Protein AF-A0A2H5ZU63-F1 (afdb_monomer_lite)

Radius of gyration: 15.09 Å; chains: 1; bounding box: 43×30×34 Å

Sequence (81 aa):
MSTDVEAGASLAAAYAPVREDLEQLQDLLRRELSADDPFLMELVSHVLQTRGKMVRPALAFLCAQVAGRAGPERHLVAAAV

pLDDT: mean 78.77, std 9.31, range [49.59, 89.88]

Secondary structure (DSSP, 8-state):
--HHHHHHHHHHHHHGGGHHHHHHHHHHHHHHT--SSHHHHHHHHHHHHS----HHHHHHHHHHHHTT--STHHHHHHHT-

Foldseek 3Di:
DVVVVVVVVVVVVLLVVCVVLVVVLLVVLCVVQDDPDPVSVVVSVVVSVPDDPLPQLSVLVVVCVVVVNPDPVSSVVSNVD

Structure (mmCIF, N/CA/C/O backbone):
data_AF-A0A2H5ZU63-F1
#
_entry.id   AF-A0A2H5ZU63-F1
#
loop_
_atom_site.group_PDB
_atom_site.id
_atom_site.type_symbol
_atom_site.label_atom_id
_atom_site.label_alt_id
_atom_site.label_comp_id
_atom_site.label_asym_id
_atom_site.label_entity_id
_atom_site.label_seq_id
_atom_site.pdbx_PDB_ins_code
_atom_site.Cartn_x
_atom_site.Cartn_y
_atom_site.Cartn_z
_atom_site.occupancy
_atom_site.B_iso_or_equiv
_atom_site.auth_seq_id
_atom_site.auth_comp_id
_atom_site.auth_asym_id
_atom_site.auth_atom_id
_atom_site.pdbx_PDB_model_num
ATOM 1 N N . MET A 1 1 ? 23.410 18.725 3.856 1.00 49.59 1 MET A N 1
ATOM 2 C CA . MET A 1 1 ? 22.085 19.254 3.465 1.00 49.59 1 MET A CA 1
ATOM 3 C C . MET A 1 1 ? 21.735 19.003 1.991 1.00 49.59 1 MET A C 1
ATOM 5 O O . MET A 1 1 ? 20.554 19.025 1.689 1.00 49.59 1 MET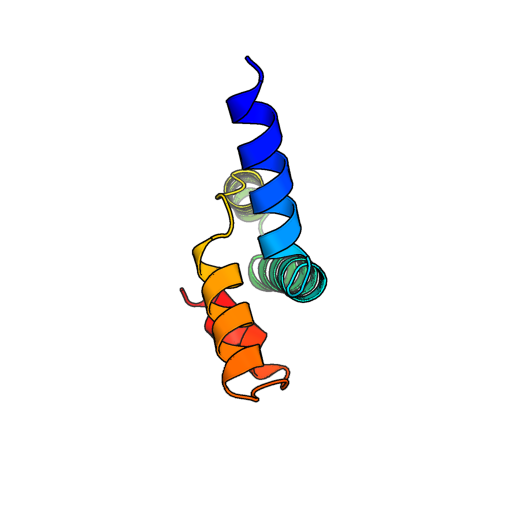 A O 1
ATOM 9 N N . SER A 1 2 ? 22.691 18.713 1.089 1.00 53.47 2 SER A N 1
ATOM 10 C CA . SER A 1 2 ? 22.382 18.390 -0.325 1.00 53.47 2 SER A CA 1
ATOM 11 C C . SER A 1 2 ? 22.038 16.916 -0.605 1.00 53.47 2 SER A C 1
ATOM 13 O O . SER A 1 2 ? 21.266 16.647 -1.514 1.00 53.47 2 SER A O 1
ATOM 15 N N . THR A 1 3 ? 22.546 15.961 0.179 1.00 57.75 3 THR A N 1
ATOM 16 C CA . THR A 1 3 ? 22.354 14.514 -0.054 1.00 57.75 3 THR A CA 1
ATOM 17 C C . THR A 1 3 ? 20.979 13.972 0.362 1.00 57.75 3 THR A C 1
ATOM 19 O O . THR A 1 3 ? 20.475 13.045 -0.266 1.00 57.75 3 THR A O 1
ATOM 22 N N . ASP A 1 4 ? 20.330 14.554 1.376 1.00 60.28 4 ASP A N 1
ATOM 23 C CA . ASP A 1 4 ? 19.005 14.099 1.840 1.00 60.28 4 ASP A CA 1
ATOM 24 C C . ASP A 1 4 ? 17.880 14.398 0.836 1.00 60.28 4 ASP A C 1
ATOM 26 O O . ASP A 1 4 ? 16.941 13.613 0.686 1.00 60.28 4 ASP A O 1
ATOM 30 N N . VAL A 1 5 ? 17.985 15.514 0.108 1.00 62.44 5 VAL A N 1
ATOM 31 C CA . VAL A 1 5 ? 16.991 15.918 -0.901 1.00 62.44 5 VAL A CA 1
ATOM 32 C C . VAL A 1 5 ? 17.066 15.007 -2.134 1.00 62.44 5 VAL A C 1
ATOM 34 O O . VAL A 1 5 ? 16.033 14.605 -2.670 1.00 62.44 5 VAL A O 1
ATOM 37 N N . GLU A 1 6 ? 18.275 14.609 -2.539 1.00 63.22 6 GLU A N 1
ATOM 38 C CA . GLU A 1 6 ? 18.509 13.657 -3.634 1.00 63.22 6 GLU A CA 1
ATOM 39 C C . GLU A 1 6 ? 17.980 12.255 -3.314 1.00 63.22 6 GLU A C 1
ATOM 41 O O . GLU A 1 6 ? 17.317 11.634 -4.147 1.00 63.22 6 GLU A O 1
ATOM 46 N N . ALA A 1 7 ? 18.214 11.766 -2.092 1.00 62.50 7 ALA A N 1
ATOM 47 C CA . ALA A 1 7 ? 17.704 10.470 -1.653 1.00 62.50 7 ALA A CA 1
ATOM 48 C C . ALA A 1 7 ? 16.165 10.435 -1.641 1.00 62.50 7 ALA A C 1
ATOM 50 O O . ALA A 1 7 ? 15.563 9.453 -2.079 1.00 62.50 7 ALA A O 1
ATOM 51 N N . GLY A 1 8 ? 15.522 11.524 -1.202 1.00 66.50 8 GLY A N 1
ATOM 52 C CA . GLY A 1 8 ? 14.065 11.670 -1.253 1.00 66.50 8 GLY A CA 1
ATOM 53 C C . GLY A 1 8 ? 13.509 11.670 -2.681 1.00 66.50 8 GLY A C 1
ATOM 54 O O . GLY A 1 8 ? 12.517 10.994 -2.956 1.00 66.50 8 GLY A O 1
ATOM 55 N N . ALA A 1 9 ? 14.170 12.373 -3.606 1.00 70.50 9 ALA A N 1
ATOM 56 C CA . ALA A 1 9 ? 13.777 12.417 -5.014 1.00 70.50 9 ALA A CA 1
ATOM 57 C C . ALA A 1 9 ? 13.962 11.059 -5.721 1.00 70.50 9 ALA A C 1
ATOM 59 O O . ALA A 1 9 ? 13.069 10.612 -6.443 1.00 70.50 9 ALA A O 1
ATOM 60 N N . SER A 1 10 ? 15.079 10.372 -5.463 1.00 80.00 10 SER A N 1
ATOM 61 C CA . SER A 1 10 ? 15.356 9.021 -5.975 1.00 80.00 10 SER A CA 1
ATOM 62 C C . SER A 1 10 ? 14.317 8.012 -5.486 1.00 80.00 10 SER A C 1
ATOM 64 O O . SER A 1 10 ? 13.775 7.220 -6.260 1.00 80.00 10 SER A O 1
ATOM 66 N N . LEU A 1 11 ? 13.949 8.102 -4.206 1.00 79.12 11 LEU A N 1
ATOM 67 C CA . LEU A 1 11 ? 12.917 7.250 -3.642 1.00 79.12 11 LEU A CA 1
ATOM 68 C C . LEU A 1 11 ? 11.550 7.528 -4.283 1.00 79.12 11 LEU A C 1
ATOM 70 O O . LEU A 1 11 ? 10.863 6.591 -4.679 1.00 79.12 11 LEU A O 1
ATOM 74 N N . ALA A 1 12 ? 11.168 8.796 -4.458 1.00 81.62 12 ALA A N 1
ATOM 75 C CA . ALA A 1 12 ? 9.920 9.158 -5.131 1.00 81.62 12 ALA A CA 1
ATOM 76 C C . ALA A 1 12 ? 9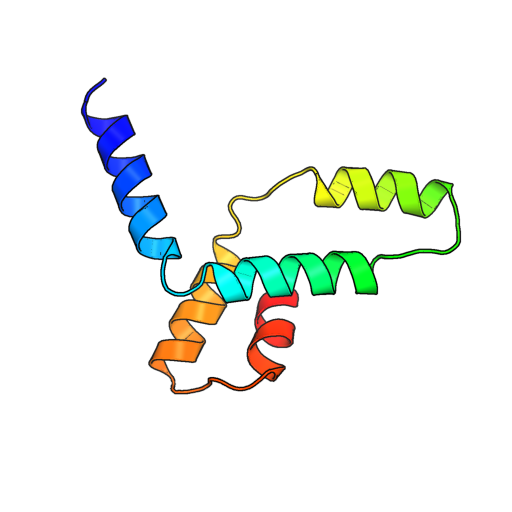.845 8.630 -6.578 1.00 81.62 12 ALA A C 1
ATOM 78 O O . ALA A 1 12 ? 8.768 8.221 -7.024 1.00 81.62 12 ALA A O 1
ATOM 79 N N . ALA A 1 13 ? 10.977 8.596 -7.289 1.00 86.25 13 ALA A N 1
ATOM 80 C CA . ALA A 1 13 ? 11.078 8.001 -8.619 1.00 86.25 13 ALA A CA 1
ATOM 81 C C . ALA A 1 13 ? 10.895 6.473 -8.589 1.00 86.25 13 ALA A C 1
ATOM 83 O O . ALA A 1 13 ? 10.207 5.930 -9.450 1.00 86.25 13 ALA A O 1
ATOM 84 N N . ALA A 1 14 ? 11.420 5.783 -7.571 1.00 85.75 14 ALA A N 1
ATOM 85 C CA . ALA A 1 14 ? 11.242 4.338 -7.410 1.00 85.75 14 ALA A CA 1
ATOM 86 C C . ALA A 1 14 ? 9.773 3.926 -7.172 1.00 85.75 14 ALA A C 1
ATOM 88 O O . ALA A 1 14 ? 9.357 2.858 -7.615 1.00 85.75 14 ALA A O 1
ATOM 89 N N . TYR A 1 15 ? 8.971 4.776 -6.519 1.00 87.50 15 TYR A N 1
ATOM 90 C CA . TYR A 1 15 ? 7.531 4.542 -6.324 1.00 87.50 15 TYR A CA 1
ATOM 91 C C . TYR A 1 15 ? 6.668 4.935 -7.528 1.00 87.50 15 TYR A C 1
ATOM 93 O O . TYR A 1 15 ? 5.511 4.523 -7.599 1.00 87.50 15 TYR A O 1
ATOM 101 N N . ALA A 1 16 ? 7.186 5.735 -8.465 1.00 89.44 16 ALA A N 1
ATOM 102 C CA . ALA A 1 16 ? 6.429 6.213 -9.622 1.00 89.44 16 ALA A CA 1
ATOM 103 C C . ALA A 1 16 ? 5.666 5.109 -10.391 1.00 89.44 16 ALA A C 1
ATOM 105 O O . ALA A 1 16 ? 4.473 5.307 -10.617 1.00 89.44 16 ALA A O 1
ATOM 106 N N . PRO A 1 17 ? 6.260 3.946 -10.732 1.00 89.88 17 PRO A N 1
ATOM 107 C CA . PRO A 1 17 ? 5.573 2.907 -11.508 1.00 89.88 17 PRO A CA 1
ATOM 108 C C . PRO A 1 17 ? 4.489 2.135 -10.741 1.00 89.88 17 PRO A C 1
ATOM 110 O O . PRO A 1 17 ? 3.766 1.361 -11.356 1.00 89.88 17 PRO A O 1
ATOM 113 N N . VAL A 1 18 ? 4.386 2.287 -9.417 1.00 89.62 18 VAL A N 1
ATOM 114 C CA . VAL A 1 18 ? 3.401 1.575 -8.570 1.00 89.62 18 VAL A CA 1
ATOM 115 C C . VAL A 1 18 ? 2.521 2.533 -7.773 1.00 89.62 18 VAL A C 1
ATOM 117 O O . VAL A 1 18 ? 1.822 2.124 -6.852 1.00 89.62 18 VAL A O 1
ATOM 120 N N . ARG A 1 19 ? 2.560 3.829 -8.095 1.00 89.38 19 ARG A N 1
ATOM 121 C CA . ARG A 1 19 ? 1.839 4.857 -7.340 1.00 89.38 19 ARG A CA 1
ATOM 122 C C . ARG A 1 19 ? 0.333 4.623 -7.351 1.00 89.38 19 ARG A C 1
ATOM 124 O O . ARG A 1 19 ? -0.284 4.645 -6.294 1.00 89.38 19 ARG A O 1
ATOM 131 N N . GLU A 1 20 ? -0.221 4.358 -8.527 1.00 89.06 20 GLU A N 1
ATOM 132 C CA . GLU A 1 20 ? -1.651 4.099 -8.692 1.00 89.06 20 GL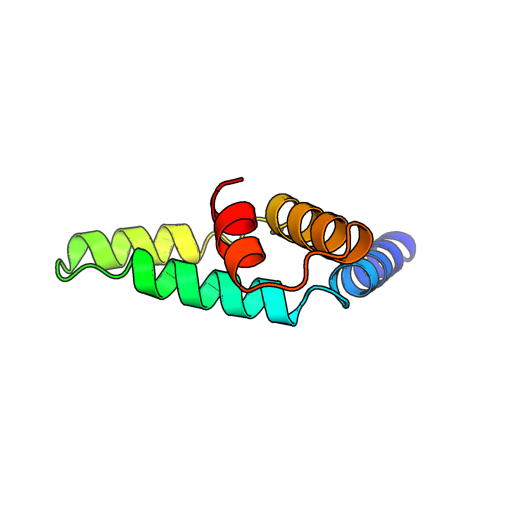U A CA 1
ATOM 133 C C . GLU A 1 20 ? -2.078 2.817 -7.960 1.00 89.06 20 GLU A C 1
ATOM 135 O O . GLU A 1 20 ? -3.077 2.809 -7.250 1.00 89.06 20 GLU A O 1
ATOM 140 N N . ASP A 1 21 ? -1.270 1.756 -8.036 1.00 88.75 21 ASP A N 1
ATOM 141 C CA . ASP A 1 21 ? -1.515 0.513 -7.297 1.00 88.75 21 ASP A CA 1
ATOM 142 C C . ASP A 1 21 ? -1.530 0.725 -5.779 1.00 88.75 21 ASP A C 1
ATOM 144 O O . ASP A 1 21 ? -2.337 0.130 -5.066 1.00 88.75 21 ASP A O 1
ATOM 148 N N . LEU A 1 22 ? -0.654 1.594 -5.270 1.00 88.06 22 LEU A N 1
ATOM 149 C CA . LEU A 1 22 ? -0.615 1.952 -3.854 1.00 88.06 22 LEU A CA 1
ATOM 150 C C . LEU A 1 22 ? -1.830 2.782 -3.430 1.00 88.06 22 LEU A C 1
ATOM 152 O O . LEU A 1 22 ? -2.311 2.615 -2.311 1.00 88.06 22 LEU A O 1
ATOM 156 N N . GLU A 1 23 ? -2.329 3.663 -4.294 1.00 88.69 23 GLU A N 1
ATOM 157 C CA . GLU A 1 23 ? -3.566 4.413 -4.053 1.00 88.69 23 GLU A CA 1
ATOM 158 C C . GLU A 1 23 ? -4.777 3.472 -4.028 1.00 88.69 23 GLU A C 1
ATOM 160 O O . GLU A 1 23 ? -5.552 3.492 -3.071 1.00 88.69 23 GLU A O 1
ATOM 165 N N . GLN A 1 24 ? -4.878 2.562 -4.999 1.00 87.75 24 GLN A N 1
ATOM 166 C CA . GLN A 1 24 ? -5.936 1.549 -5.047 1.00 87.75 24 GLN A CA 1
ATOM 167 C C . GLN A 1 24 ? -5.884 0.606 -3.838 1.00 87.75 24 GLN A C 1
ATOM 169 O O . GLN A 1 24 ? -6.920 0.282 -3.259 1.00 87.75 24 GLN A O 1
ATOM 174 N N . LEU A 1 25 ? -4.684 0.210 -3.402 1.00 87.50 25 LEU A N 1
ATOM 175 C CA . LEU A 1 25 ? -4.500 -0.582 -2.189 1.00 87.50 25 LEU A CA 1
ATOM 176 C C . LEU A 1 25 ? -5.004 0.156 -0.944 1.00 87.50 25 LEU A C 1
ATOM 178 O O . LEU A 1 25 ? -5.641 -0.452 -0.088 1.00 87.50 25 LEU A O 1
ATOM 182 N N . GLN A 1 26 ? -4.740 1.460 -0.828 1.00 85.44 26 GLN A N 1
ATOM 183 C CA . GLN A 1 26 ? -5.252 2.256 0.291 1.00 85.44 26 GLN A CA 1
ATOM 184 C C . GLN A 1 26 ? -6.775 2.312 0.294 1.00 85.44 26 GLN A C 1
ATOM 186 O O . GLN A 1 26 ? -7.385 2.203 1.357 1.00 85.44 26 GLN A O 1
ATOM 191 N N . ASP A 1 27 ? -7.388 2.478 -0.872 1.00 86.19 27 ASP A N 1
ATOM 192 C CA . ASP A 1 27 ? -8.841 2.503 -0.981 1.00 86.19 27 ASP A CA 1
ATOM 193 C C . ASP A 1 27 ? -9.458 1.140 -0.669 1.00 86.19 27 ASP A C 1
ATOM 195 O O . ASP A 1 27 ? -10.483 1.084 0.011 1.00 86.19 27 ASP A O 1
ATOM 199 N N . LEU A 1 28 ? -8.810 0.046 -1.077 1.00 85.81 28 LEU A N 1
ATOM 200 C CA . LEU A 1 28 ? -9.194 -1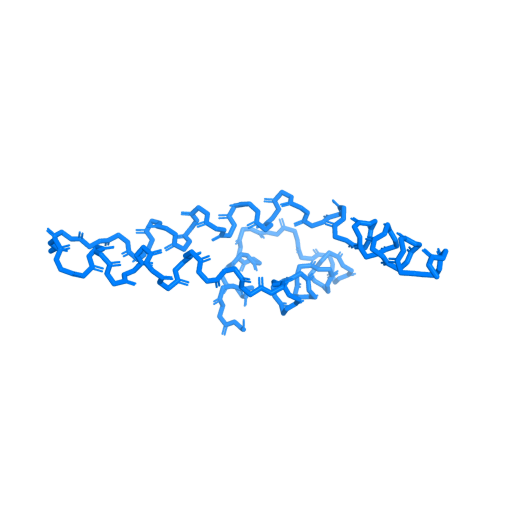.309 -0.686 1.00 85.81 28 LEU A CA 1
ATOM 201 C C . LEU A 1 28 ? -9.114 -1.477 0.833 1.00 85.81 28 LEU A C 1
ATOM 203 O O . LEU A 1 28 ? -10.099 -1.866 1.449 1.00 85.81 28 LEU A O 1
ATOM 207 N N . LEU A 1 29 ? -7.993 -1.110 1.459 1.00 82.88 29 LEU A N 1
ATOM 208 C CA . LEU A 1 29 ? -7.829 -1.211 2.912 1.00 82.88 29 LEU A CA 1
ATOM 209 C C . LEU A 1 29 ? -8.867 -0.376 3.670 1.00 82.88 29 LEU A C 1
ATOM 211 O O . LEU A 1 29 ? -9.419 -0.847 4.658 1.00 82.88 29 LEU A O 1
ATOM 215 N N . ARG A 1 30 ? -9.177 0.841 3.207 1.00 81.81 30 ARG A N 1
ATOM 216 C CA . ARG A 1 30 ? -10.236 1.675 3.805 1.00 81.81 30 ARG A CA 1
ATOM 217 C C . ARG A 1 30 ? -11.612 1.026 3.707 1.00 81.81 30 ARG A C 1
ATOM 219 O O . ARG A 1 30 ? -12.390 1.148 4.645 1.00 81.81 30 ARG A O 1
ATOM 226 N N . ARG A 1 31 ? -11.921 0.376 2.582 1.00 84.19 31 ARG A N 1
ATOM 227 C CA . ARG A 1 31 ? -13.197 -0.324 2.377 1.00 84.19 31 ARG A CA 1
ATOM 228 C C . ARG A 1 31 ? -13.291 -1.572 3.248 1.00 84.19 31 ARG A C 1
ATOM 230 O O . ARG A 1 31 ? -14.287 -1.738 3.937 1.00 84.19 31 ARG A O 1
ATOM 237 N N . GLU A 1 32 ? -12.253 -2.401 3.271 1.00 82.88 32 GLU A N 1
ATOM 238 C CA . GLU A 1 32 ? -12.240 -3.654 4.041 1.00 82.88 32 GLU A CA 1
ATOM 239 C C . GLU A 1 32 ? -12.214 -3.418 5.555 1.00 82.88 32 GLU A C 1
ATOM 241 O O . GLU A 1 32 ? -12.782 -4.188 6.321 1.00 82.88 32 GLU A O 1
ATOM 246 N N . LEU A 1 33 ? -11.574 -2.334 6.000 1.00 78.12 33 LEU A N 1
ATOM 247 C CA . LEU A 1 33 ? -11.538 -1.950 7.412 1.00 78.12 33 LEU A CA 1
ATOM 248 C C . LEU A 1 33 ? -12.701 -1.033 7.806 1.00 78.12 33 LEU A C 1
ATOM 250 O O . LEU A 1 33 ? -12.772 -0.614 8.962 1.00 78.12 33 LEU A O 1
ATOM 254 N N . SER A 1 34 ? -13.599 -0.692 6.876 1.00 76.06 34 SER A N 1
ATOM 255 C CA . SER A 1 34 ? -14.812 0.037 7.234 1.00 76.06 34 SER A CA 1
ATOM 256 C C . SER A 1 34 ? -15.666 -0.821 8.169 1.00 76.06 34 SER A C 1
ATOM 258 O O . SER A 1 34 ? -15.887 -2.004 7.929 1.00 76.06 34 SER A O 1
ATOM 260 N N . ALA A 1 35 ? -16.077 -0.235 9.288 1.00 74.44 35 ALA A N 1
ATOM 261 C CA . ALA A 1 35 ? -16.799 -0.898 10.358 1.00 74.44 35 ALA A CA 1
ATOM 262 C C . ALA A 1 35 ? -18.026 -0.053 10.691 1.00 74.44 35 ALA A C 1
ATOM 264 O O . ALA A 1 35 ? -17.933 1.173 10.747 1.00 74.44 35 ALA A O 1
ATOM 265 N N . ASP A 1 36 ? -19.158 -0.710 10.937 1.00 74.69 36 ASP A N 1
ATOM 266 C CA . ASP A 1 36 ? -20.409 -0.033 11.305 1.00 74.69 36 ASP A CA 1
ATOM 267 C C . ASP A 1 36 ? -20.373 0.527 12.739 1.00 74.69 36 ASP A C 1
ATOM 269 O O . ASP A 1 36 ? -21.192 1.367 13.114 1.00 74.69 36 ASP A O 1
ATOM 273 N N . ASP A 1 37 ? -19.414 0.070 13.550 1.00 79.12 37 ASP A N 1
ATOM 274 C CA . ASP A 1 37 ? -19.229 0.512 14.926 1.00 79.12 37 ASP A CA 1
ATOM 275 C C . ASP A 1 37 ? -18.368 1.797 15.001 1.00 79.12 37 ASP A C 1
ATOM 277 O O . ASP A 1 37 ? -17.226 1.809 14.522 1.00 79.12 37 ASP A O 1
ATOM 281 N N . PRO A 1 38 ? -18.867 2.879 15.636 1.00 77.25 38 PRO A N 1
ATOM 282 C CA . PRO A 1 38 ? -18.154 4.154 15.733 1.00 77.25 38 PRO A CA 1
ATOM 283 C C . PRO A 1 38 ? -16.784 4.076 16.423 1.00 77.25 38 PRO A C 1
ATOM 285 O O . PRO A 1 38 ? -15.875 4.820 16.052 1.00 77.25 38 PRO A O 1
ATOM 288 N N . PHE A 1 39 ? -16.614 3.186 17.405 1.00 80.25 39 PHE A N 1
ATOM 289 C CA . PHE A 1 39 ? -15.354 3.019 18.130 1.00 80.25 39 PHE A CA 1
ATOM 290 C C . PHE A 1 39 ? -14.316 2.293 17.269 1.00 80.25 39 PHE A C 1
ATOM 292 O O . PHE A 1 39 ? -13.156 2.707 17.203 1.00 80.25 39 PHE A O 1
ATOM 299 N N . LEU A 1 40 ? -14.734 1.255 16.539 1.00 79.75 40 LEU A N 1
ATOM 300 C CA . LEU A 1 40 ? -13.863 0.605 15.557 1.00 79.75 40 LEU A CA 1
ATOM 301 C C . LEU A 1 40 ? -13.445 1.572 14.446 1.00 79.75 40 LEU A C 1
ATOM 303 O O . LEU A 1 40 ? -12.296 1.522 14.006 1.00 79.75 40 LEU A O 1
ATOM 307 N N . MET A 1 41 ? -14.324 2.491 14.040 1.00 79.12 41 MET A N 1
ATOM 308 C CA . MET A 1 41 ? -13.980 3.502 13.042 1.00 79.12 41 MET A CA 1
ATOM 309 C C . MET A 1 41 ? -12.884 4.465 13.488 1.00 79.12 41 MET A C 1
ATOM 311 O O . MET A 1 41 ? -11.963 4.744 12.717 1.00 79.12 41 MET A O 1
ATOM 315 N N . GLU A 1 42 ? -12.931 4.932 14.733 1.00 80.75 42 GLU A N 1
ATOM 316 C CA . GLU A 1 42 ? -11.875 5.777 15.290 1.00 80.75 42 GLU A CA 1
ATOM 317 C C . GLU A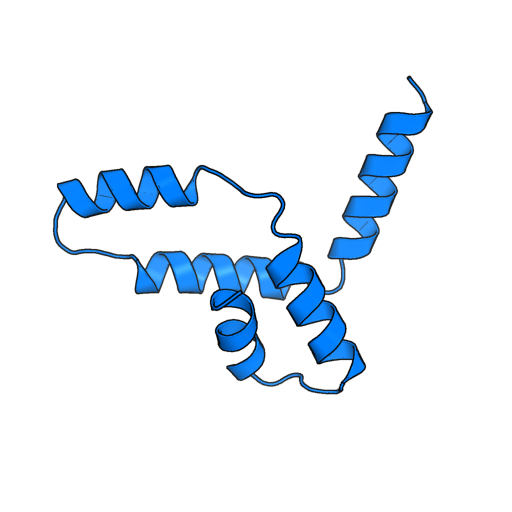 1 42 ? -10.525 5.041 15.292 1.00 80.75 42 GLU A C 1
ATOM 319 O O . GLU A 1 42 ? -9.514 5.571 14.821 1.00 80.75 42 GLU A O 1
ATOM 324 N N . LEU A 1 43 ? -10.529 3.776 15.716 1.00 80.81 43 LEU A N 1
ATOM 325 C CA . LEU A 1 43 ? -9.335 2.941 15.823 1.00 80.81 43 LEU A CA 1
ATOM 326 C C . LEU A 1 43 ? -8.720 2.638 14.447 1.00 80.81 43 LEU A C 1
ATOM 328 O O . LEU A 1 43 ? -7.519 2.823 14.241 1.00 80.81 43 LEU A O 1
ATOM 332 N N . VAL A 1 44 ? -9.548 2.254 13.475 1.00 78.12 44 VAL A N 1
ATOM 333 C CA . VAL A 1 44 ? -9.134 2.040 12.081 1.00 78.12 44 VAL A CA 1
ATOM 334 C C . VAL A 1 44 ? -8.597 3.328 11.467 1.00 78.12 44 VAL A C 1
ATOM 336 O O . VAL A 1 44 ? -7.560 3.301 10.800 1.00 78.12 44 VAL A O 1
ATOM 339 N N . SER A 1 45 ? -9.249 4.469 11.713 1.00 75.62 45 SER A N 1
ATOM 340 C CA . SER A 1 45 ? -8.784 5.756 11.193 1.00 75.62 45 SER A CA 1
ATOM 341 C C . SER A 1 45 ? -7.387 6.100 11.718 1.00 75.62 45 SER A C 1
ATOM 343 O O . SER A 1 45 ? -6.539 6.546 10.946 1.00 75.62 45 SER A O 1
ATOM 345 N N . HIS A 1 46 ? -7.104 5.807 12.991 1.00 77.06 46 HIS A N 1
ATOM 346 C CA . HIS A 1 46 ? -5.806 6.053 13.610 1.00 77.06 46 HIS A CA 1
ATOM 347 C C . HIS A 1 46 ? -4.708 5.131 13.052 1.00 77.06 46 HIS A C 1
ATOM 349 O O . HIS A 1 46 ? -3.606 5.577 12.716 1.00 77.06 46 HIS A O 1
ATOM 355 N N . VAL A 1 47 ? -5.022 3.845 12.870 1.00 76.12 47 VAL A N 1
ATOM 356 C CA . VAL A 1 47 ? -4.102 2.866 12.272 1.00 76.12 47 VAL A CA 1
ATOM 357 C C . VAL A 1 47 ? -3.778 3.232 10.820 1.00 76.12 47 VAL A C 1
ATOM 359 O O . VAL A 1 47 ? -2.609 3.239 10.439 1.00 76.12 47 VAL A O 1
ATOM 362 N N . LEU A 1 48 ? -4.778 3.622 10.024 1.00 71.5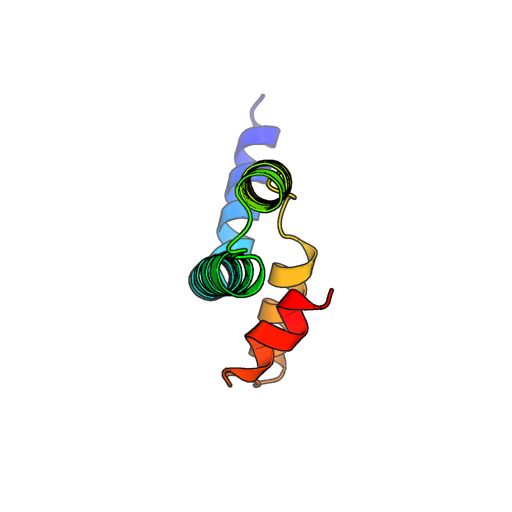6 48 LEU A N 1
ATOM 363 C CA . LEU A 1 48 ? -4.584 4.026 8.627 1.00 71.56 48 LEU A CA 1
ATOM 364 C C . LEU A 1 48 ? -3.907 5.399 8.473 1.00 71.56 48 LEU A C 1
ATOM 366 O O . LEU A 1 48 ? -3.234 5.641 7.468 1.00 71.56 48 LEU A O 1
ATOM 370 N N . GLN A 1 49 ? -4.046 6.297 9.453 1.00 70.94 49 GLN A N 1
ATOM 371 C CA . GLN A 1 49 ? -3.315 7.571 9.495 1.00 70.94 49 GLN A CA 1
ATOM 372 C C . GLN A 1 49 ? -1.828 7.384 9.792 1.00 70.94 49 GLN A C 1
ATOM 374 O O . GLN A 1 49 ? -1.009 8.205 9.368 1.00 70.94 49 GLN A O 1
ATOM 379 N N . THR A 1 50 ? -1.460 6.289 10.459 1.00 63.06 50 THR A N 1
ATOM 380 C CA . THR A 1 50 ? -0.065 5.914 10.682 1.00 63.06 50 THR A CA 1
ATOM 381 C C . THR A 1 50 ? 0.511 5.373 9.372 1.00 63.06 50 THR A C 1
ATOM 383 O O . THR A 1 50 ? 0.696 4.173 9.183 1.00 63.06 50 THR A O 1
ATOM 386 N N . ARG A 1 51 ? 0.762 6.277 8.413 1.00 62.28 51 ARG A N 1
ATOM 387 C CA . ARG A 1 51 ? 1.374 5.969 7.115 1.00 62.28 51 ARG A CA 1
ATOM 388 C C . ARG A 1 51 ? 2.744 5.336 7.349 1.00 62.28 51 ARG A C 1
ATOM 390 O O . ARG A 1 51 ? 3.753 6.025 7.495 1.00 62.28 51 ARG A O 1
ATOM 397 N N . GLY A 1 52 ? 2.802 4.007 7.339 1.00 69.19 52 GLY A N 1
ATOM 398 C CA . GLY A 1 52 ? 4.051 3.302 7.094 1.00 69.19 52 GLY A CA 1
ATOM 399 C C . GLY A 1 52 ? 4.623 3.751 5.746 1.00 69.19 52 GLY A C 1
ATOM 400 O O . GLY A 1 52 ? 3.896 4.207 4.866 1.00 69.19 52 GLY A O 1
ATOM 401 N N . LYS A 1 53 ? 5.930 3.591 5.529 1.00 79.88 53 LYS A N 1
ATOM 402 C CA . LYS A 1 53 ? 6.587 3.985 4.265 1.00 79.88 53 LYS A CA 1
ATOM 403 C C . LYS A 1 53 ? 6.092 3.208 3.025 1.00 79.88 53 LYS A C 1
ATOM 405 O O . LYS A 1 53 ? 6.645 3.405 1.955 1.00 79.88 53 LYS A O 1
ATOM 410 N N . MET A 1 54 ? 5.115 2.302 3.172 1.00 82.75 54 MET A N 1
ATOM 411 C CA . MET A 1 54 ? 4.550 1.422 2.134 1.00 82.75 54 MET A CA 1
ATOM 412 C C . MET A 1 54 ? 5.600 0.694 1.279 1.00 82.75 54 MET A C 1
ATOM 414 O O . MET A 1 54 ? 5.349 0.322 0.136 1.00 82.75 54 MET A O 1
ATOM 418 N N . VAL A 1 55 ? 6.771 0.431 1.865 1.00 85.62 55 VAL A N 1
ATOM 419 C CA . VAL A 1 55 ? 7.890 -0.225 1.176 1.00 85.62 55 VAL A CA 1
ATOM 420 C C . VAL A 1 55 ? 7.520 -1.657 0.795 1.00 85.62 55 VAL A C 1
ATOM 422 O O . VAL A 1 55 ? 7.824 -2.083 -0.314 1.00 85.62 55 VAL A O 1
ATOM 425 N N . ARG A 1 56 ? 6.848 -2.403 1.687 1.00 85.88 56 ARG A N 1
ATOM 426 C CA . ARG A 1 56 ? 6.492 -3.807 1.425 1.00 85.88 56 ARG A CA 1
ATOM 427 C C . ARG A 1 56 ? 5.476 -3.948 0.286 1.00 85.88 56 ARG A C 1
ATOM 429 O O . ARG A 1 56 ? 5.793 -4.672 -0.657 1.00 85.88 56 ARG A O 1
ATOM 436 N N . PRO A 1 57 ? 4.341 -3.217 0.282 1.00 88.62 57 PRO A N 1
ATOM 437 C CA . PRO A 1 57 ? 3.421 -3.271 -0.849 1.00 88.62 57 PRO A CA 1
ATOM 438 C C . PRO A 1 57 ? 4.051 -2.793 -2.158 1.00 88.62 57 PRO A C 1
ATOM 440 O O . PRO A 1 57 ? 3.841 -3.407 -3.199 1.00 88.62 57 PRO A O 1
ATOM 443 N N . ALA A 1 58 ? 4.876 -1.742 -2.122 1.00 89.69 58 ALA A N 1
ATOM 444 C CA . ALA A 1 58 ? 5.539 -1.248 -3.325 1.00 89.69 58 ALA A CA 1
ATOM 445 C C . ALA A 1 58 ? 6.506 -2.273 -3.923 1.00 89.69 58 ALA A C 1
ATOM 447 O O . ALA A 1 58 ? 6.500 -2.474 -5.133 1.00 89.69 58 ALA A O 1
ATOM 448 N N . LEU A 1 59 ? 7.289 -2.966 -3.091 1.00 88.25 59 LEU A N 1
ATOM 449 C CA . LEU A 1 59 ? 8.135 -4.068 -3.549 1.00 88.25 59 LEU A CA 1
ATOM 450 C C . LEU A 1 59 ? 7.302 -5.206 -4.146 1.00 88.25 59 LEU A C 1
ATOM 452 O O . LEU A 1 59 ? 7.648 -5.701 -5.215 1.00 88.25 59 LEU A O 1
ATOM 456 N N . ALA A 1 60 ? 6.189 -5.582 -3.510 1.00 89.44 60 ALA A N 1
ATOM 457 C CA . ALA A 1 60 ? 5.293 -6.607 -4.040 1.00 89.44 60 ALA A CA 1
ATOM 458 C C . ALA A 1 60 ? 4.740 -6.223 -5.425 1.00 89.44 60 ALA A C 1
ATOM 460 O O . ALA A 1 60 ? 4.784 -7.040 -6.346 1.00 89.44 60 ALA A O 1
ATOM 461 N N . PHE A 1 61 ? 4.299 -4.974 -5.609 1.00 89.81 61 PHE A N 1
ATOM 462 C CA . PHE A 1 61 ? 3.817 -4.481 -6.902 1.00 89.81 61 PHE A CA 1
ATOM 463 C C . PHE A 1 61 ? 4.916 -4.404 -7.961 1.00 89.81 61 PHE A C 1
ATOM 465 O O . PHE A 1 61 ? 4.702 -4.834 -9.092 1.00 89.81 61 PHE A O 1
ATOM 472 N N . LEU A 1 62 ? 6.108 -3.917 -7.609 1.00 89.44 62 LEU A N 1
ATOM 473 C CA . LEU A 1 62 ? 7.252 -3.879 -8.524 1.00 89.44 62 LEU A CA 1
ATOM 474 C C . LEU A 1 62 ? 7.635 -5.294 -8.983 1.00 89.44 62 LEU A C 1
ATOM 476 O O . LEU A 1 62 ? 7.815 -5.532 -10.176 1.00 89.44 62 LEU A O 1
ATOM 480 N N . CYS A 1 63 ? 7.695 -6.255 -8.057 1.00 88.75 63 CYS A N 1
ATOM 481 C CA . CYS A 1 63 ? 7.945 -7.659 -8.377 1.00 88.75 63 CYS A CA 1
ATOM 482 C C . CYS A 1 63 ? 6.837 -8.263 -9.249 1.00 88.75 63 CYS A C 1
ATOM 484 O O . CYS A 1 63 ? 7.143 -9.001 -10.183 1.00 88.75 63 CYS A O 1
ATOM 486 N N . ALA A 1 64 ? 5.567 -7.944 -8.982 1.00 86.88 64 ALA A N 1
ATOM 487 C CA . ALA A 1 64 ? 4.445 -8.404 -9.795 1.00 86.88 64 ALA A CA 1
ATOM 488 C C . ALA A 1 64 ? 4.534 -7.878 -11.236 1.00 86.88 64 ALA A C 1
ATOM 490 O O . ALA A 1 64 ? 4.366 -8.661 -12.172 1.00 86.88 64 ALA A O 1
ATOM 491 N N . GLN A 1 65 ? 4.884 -6.599 -11.419 1.00 85.00 65 GLN A N 1
ATOM 492 C CA . GLN A 1 65 ? 5.102 -6.010 -12.743 1.00 85.00 65 GLN A CA 1
ATOM 493 C C . GLN A 1 65 ? 6.239 -6.711 -13.498 1.00 85.00 65 GLN A C 1
ATOM 495 O O . GLN A 1 65 ? 6.060 -7.099 -14.651 1.00 85.00 65 GLN A O 1
ATOM 500 N N . VAL A 1 66 ? 7.378 -6.952 -12.839 1.00 86.75 66 VAL A N 1
ATOM 501 C CA . VAL A 1 66 ? 8.519 -7.668 -13.442 1.00 86.75 66 VAL A CA 1
ATOM 502 C C . VAL A 1 66 ? 8.164 -9.118 -13.787 1.00 86.75 66 VAL A C 1
ATOM 504 O O . VAL A 1 66 ? 8.595 -9.634 -14.814 1.00 86.75 66 VAL A O 1
ATOM 507 N N . ALA A 1 67 ? 7.346 -9.775 -12.965 1.00 85.81 67 ALA A N 1
ATOM 508 C CA . ALA A 1 67 ? 6.878 -11.138 -13.201 1.00 85.81 67 ALA A CA 1
ATOM 509 C C . ALA A 1 67 ? 5.741 -11.239 -14.241 1.00 85.81 67 ALA A C 1
ATOM 511 O O . ALA A 1 67 ? 5.232 -12.337 -14.471 1.00 85.81 67 ALA A O 1
ATOM 512 N N . GLY A 1 68 ? 5.306 -10.124 -14.842 1.00 79.81 68 GLY A N 1
ATOM 513 C CA . GLY A 1 68 ? 4.211 -10.094 -15.816 1.00 79.81 68 GLY A CA 1
ATOM 514 C C . GLY A 1 68 ? 2.818 -10.319 -15.213 1.00 79.81 68 GLY A C 1
ATOM 515 O O . GLY A 1 68 ? 1.881 -10.653 -15.936 1.00 79.81 68 GLY A O 1
ATOM 516 N N . ARG A 1 69 ? 2.656 -10.152 -13.895 1.00 72.06 69 ARG A N 1
ATOM 517 C CA . ARG A 1 69 ? 1.367 -10.275 -13.198 1.00 72.06 69 ARG A CA 1
ATOM 518 C C . ARG A 1 69 ? 0.716 -8.903 -13.042 1.00 72.06 69 ARG A C 1
ATOM 520 O O . ARG A 1 69 ? 0.954 -8.197 -12.067 1.00 72.06 69 ARG A O 1
ATOM 527 N N . ALA A 1 70 ? -0.124 -8.545 -14.010 1.00 66.81 70 ALA A N 1
ATOM 528 C CA . ALA A 1 70 ? -0.854 -7.273 -14.052 1.00 66.81 70 ALA A CA 1
ATOM 529 C C . ALA A 1 70 ? -2.352 -7.407 -13.696 1.00 66.81 70 ALA A C 1
ATOM 531 O O . ALA A 1 70 ? -3.140 -6.502 -13.973 1.00 66.81 70 ALA A O 1
ATOM 532 N N . GLY A 1 71 ? -2.758 -8.519 -13.077 1.00 73.19 71 GLY A N 1
ATOM 533 C CA . GLY A 1 71 ? -4.145 -8.755 -12.678 1.00 73.19 71 GLY A CA 1
ATOM 534 C C . GLY A 1 71 ? -4.533 -8.077 -11.357 1.00 73.19 71 GLY A C 1
ATOM 535 O O . GLY A 1 71 ? -3.650 -7.660 -10.596 1.00 73.19 71 GLY A O 1
ATOM 536 N N . PRO A 1 72 ? -5.842 -7.949 -11.076 1.00 70.00 72 PRO A N 1
ATOM 537 C CA . PRO A 1 72 ? -6.371 -7.364 -9.839 1.00 70.00 72 PRO A CA 1
ATOM 538 C C . PRO A 1 72 ? -5.960 -8.150 -8.584 1.00 70.00 72 PRO A C 1
ATOM 540 O O . PRO A 1 72 ? -5.859 -7.585 -7.498 1.00 70.00 72 PRO A O 1
ATOM 543 N N . GLU A 1 73 ? -5.634 -9.441 -8.713 1.00 76.94 73 GLU A N 1
ATOM 544 C CA . GLU A 1 73 ? -5.158 -10.254 -7.591 1.00 76.94 73 GLU A CA 1
ATOM 545 C C . GLU A 1 73 ? -3.843 -9.747 -6.978 1.00 76.94 73 GLU A C 1
ATOM 547 O O . GLU A 1 73 ? -3.561 -10.033 -5.812 1.00 76.94 73 GLU A O 1
ATOM 552 N N . ARG A 1 74 ? -3.047 -8.953 -7.715 1.00 79.00 74 ARG A N 1
ATOM 553 C CA . ARG A 1 74 ? -1.803 -8.383 -7.175 1.00 79.00 74 ARG A CA 1
ATOM 554 C C . ARG A 1 74 ? -2.062 -7.453 -5.986 1.00 79.00 74 ARG A C 1
ATOM 556 O O . ARG A 1 74 ? -1.215 -7.377 -5.100 1.00 79.00 74 ARG A O 1
ATOM 563 N N . HIS A 1 75 ? -3.220 -6.784 -5.936 1.00 77.44 75 HIS A N 1
ATOM 564 C CA . HIS A 1 75 ? -3.591 -5.899 -4.825 1.00 77.44 75 HIS A CA 1
ATOM 565 C C . HIS A 1 75 ? -3.817 -6.683 -3.534 1.00 77.44 75 HIS A C 1
ATOM 567 O O . HIS A 1 75 ? -3.354 -6.254 -2.483 1.00 77.44 75 HIS A O 1
ATOM 573 N N . LEU A 1 76 ? -4.428 -7.868 -3.617 1.00 76.50 76 LEU A N 1
ATOM 574 C CA . LEU A 1 76 ? -4.633 -8.752 -2.463 1.00 76.50 76 LEU A CA 1
ATOM 575 C C . LEU A 1 76 ? -3.308 -9.281 -1.914 1.00 76.50 76 LEU A C 1
ATOM 577 O O . LEU A 1 76 ? -3.094 -9.297 -0.705 1.00 76.50 76 LEU A O 1
ATOM 581 N N . VAL A 1 77 ? -2.395 -9.675 -2.805 1.00 78.31 77 VAL A N 1
ATOM 582 C CA . VAL A 1 77 ? -1.057 -10.128 -2.405 1.00 78.31 77 VAL A CA 1
ATOM 583 C C . VAL A 1 77 ? -0.287 -8.995 -1.730 1.00 78.31 77 VAL A C 1
ATOM 585 O O . VAL A 1 77 ? 0.342 -9.221 -0.706 1.00 78.31 77 VAL A O 1
ATOM 588 N N . ALA A 1 78 ? -0.361 -7.773 -2.257 1.00 79.81 78 ALA A N 1
ATOM 589 C CA . ALA A 1 78 ? 0.290 -6.618 -1.647 1.00 79.81 78 ALA A CA 1
ATOM 590 C C . ALA A 1 78 ? -0.350 -6.199 -0.310 1.00 79.81 78 ALA A C 1
ATOM 592 O O . ALA A 1 78 ? 0.364 -5.736 0.576 1.00 79.81 78 ALA A O 1
ATOM 593 N N . ALA A 1 79 ? -1.665 -6.380 -0.147 1.00 76.94 79 ALA A N 1
ATOM 594 C CA . ALA A 1 79 ? -2.381 -6.118 1.103 1.00 76.94 79 ALA A CA 1
ATOM 595 C C . ALA A 1 79 ? -1.991 -7.080 2.236 1.00 76.94 79 ALA A C 1
ATOM 597 O O . ALA A 1 79 ? -2.111 -6.729 3.407 1.00 76.94 79 ALA A O 1
ATOM 598 N N . ALA A 1 80 ? -1.534 -8.286 1.897 1.00 74.75 80 ALA A N 1
ATOM 599 C CA . ALA A 1 80 ? -1.243 -9.346 2.856 1.00 74.75 80 ALA A CA 1
ATOM 600 C C . ALA A 1 80 ? 0.171 -9.296 3.484 1.00 74.75 80 ALA A C 1
ATOM 602 O O . ALA A 1 80 ? 0.476 -10.155 4.314 1.00 74.75 80 ALA A O 1
ATOM 603 N N . VAL A 1 81 ? 1.046 -8.354 3.093 1.00 68.12 81 VAL A N 1
ATOM 604 C CA . VAL A 1 81 ? 2.505 -8.366 3.393 1.00 68.12 81 VAL A CA 1
ATOM 605 C C . VAL A 1 81 ? 2.979 -7.172 4.233 1.00 68.12 81 VAL A C 1
ATOM 607 O O . VAL A 1 81 ? 2.612 -6.025 3.910 1.00 68.12 81 VAL A O 1
#